Protein AF-A0A3P7DZV8-F1 (afdb_monomer_lite)

Foldseek 3Di:
DCQLVVLVCCLVVVLVVQLVVVLDPPPPVVVPDDPDPVVVVVVVVVSVVVSVVSSVVSCLVSLLSVLLSCQRVPDDPDPRDDSVRSSVVVCVVQVNDPVSSCVCVVVVVVVVVVVVVD

Radius of gyration: 19.34 Å; chains: 1; bounding box: 40×27×58 Å

InterPro domains:
  IPR018108 Mitochondrial carrier protein, transmembrane region [PF00153] (43-114)
  IPR018108 Mitochondrial carrier protein, transmembrane region [PS50920] (42-118)
  IPR023395 Mitochondrial carrier protein domain superfamily [G3DSA:1.50.40.10] (1-118)
  IPR023395 Mitochondrial carrier protein domain superfamily [SSF103506] (2-114)
  IPR052465 Mitochondrial NAD+ Carrier [PTHR46131] (1-114)

pLDDT: mean 78.73, std 12.01, range [47.53, 92.19]

Secondary structure (DSSP, 8-state):
--TTHHHHHHHHHHHHHHHHHHSPPP-GGGTTS---HHHHHHHHHHHHHHHHHHHHHHHHHTHHHHHHHHHHHH--SS----HHHHHHHHHHHTTT-HHHHTTTHHHHHHHHHHHH--

Sequence (118 aa):
MYRGFTVVLLRNGSSNVLFFSLRKPFPSSKVLFSHRTPEQLVTFIGDFISGAVLGASISSLFFPLNVVKQRMQSTVNSPFLSAWATFQIIWIERNGSFKELFRGITLNYTRSLLRALI

Structure (mmCIF, N/CA/C/O backbone):
data_AF-A0A3P7DZV8-F1
#
_entry.id   AF-A0A3P7DZV8-F1
#
loop_
_atom_site.group_PDB
_atom_site.id
_atom_site.type_symbol
_atom_site.label_atom_id
_atom_site.label_alt_id
_atom_site.label_comp_id
_atom_site.label_asym_id
_atom_site.label_entity_id
_atom_site.label_seq_id
_atom_site.pdbx_PDB_ins_code
_atom_site.Cartn_x
_atom_site.Cartn_y
_atom_site.Cartn_z
_atom_site.occupancy
_atom_site.B_iso_or_equiv
_atom_site.auth_seq_id
_atom_site.auth_comp_id
_atom_site.auth_asym_id
_atom_site.auth_atom_id
_atom_site.pdbx_PDB_model_num
ATOM 1 N N . MET A 1 1 ? 0.551 -12.335 18.747 1.00 56.91 1 MET A N 1
ATOM 2 C CA . MET A 1 1 ? 1.652 -12.224 17.765 1.00 56.91 1 MET A CA 1
ATOM 3 C C . MET A 1 1 ? 1.195 -11.926 16.329 1.00 56.91 1 MET A C 1
ATOM 5 O O . MET A 1 1 ? 1.938 -11.272 15.620 1.00 56.91 1 MET A O 1
ATOM 9 N N . TYR A 1 2 ? -0.038 -12.244 15.909 1.00 62.12 2 TYR A N 1
ATOM 10 C CA . TYR A 1 2 ? -0.541 -11.939 14.550 1.00 62.12 2 TYR A CA 1
ATOM 11 C C . TYR A 1 2 ? -1.188 -10.541 14.363 1.00 62.12 2 TYR A C 1
ATOM 13 O O . TYR A 1 2 ? -1.984 -10.338 13.443 1.00 62.12 2 TYR A O 1
ATOM 21 N N . ARG A 1 3 ? -0.880 -9.548 15.218 1.00 66.75 3 ARG A N 1
ATOM 22 C CA . ARG A 1 3 ? -1.478 -8.196 15.110 1.00 66.75 3 ARG A CA 1
ATOM 23 C C . ARG A 1 3 ? -1.027 -7.522 13.813 1.00 66.75 3 ARG A C 1
ATOM 25 O O . ARG A 1 3 ? 0.157 -7.267 13.613 1.00 66.75 3 ARG A O 1
ATOM 32 N N . GLY A 1 4 ? -1.988 -7.240 12.934 1.00 73.88 4 GLY A N 1
ATOM 33 C CA . GLY A 1 4 ? -1.747 -6.578 11.652 1.00 73.88 4 GLY A CA 1
ATOM 34 C C . GLY A 1 4 ? -1.275 -7.500 10.524 1.00 73.88 4 GLY A C 1
ATOM 35 O O . GLY A 1 4 ?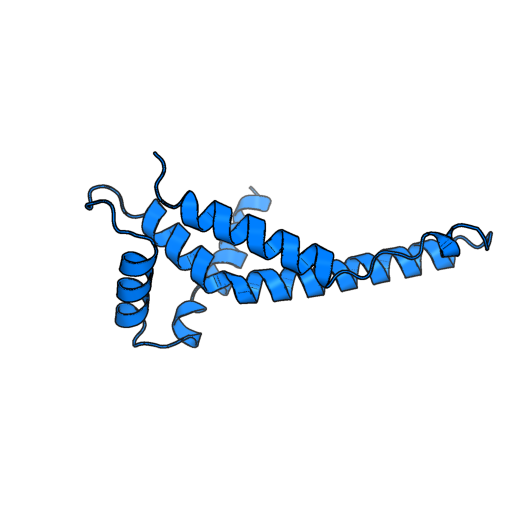 -1.034 -6.996 9.432 1.00 73.88 4 GLY A O 1
ATOM 36 N N . PHE A 1 5 ? -1.185 -8.823 10.730 1.00 79.69 5 PHE A N 1
ATOM 37 C CA . PHE A 1 5 ? -0.780 -9.760 9.670 1.00 79.69 5 PHE A CA 1
ATOM 38 C C . PHE A 1 5 ? -1.701 -9.669 8.448 1.00 79.69 5 PHE A C 1
ATOM 40 O O . PHE A 1 5 ? -1.217 -9.538 7.330 1.00 79.69 5 PHE A O 1
ATOM 47 N N . THR A 1 6 ? -3.018 -9.605 8.659 1.00 82.62 6 THR A N 1
ATOM 48 C CA . THR A 1 6 ? -4.000 -9.411 7.582 1.00 82.62 6 THR A CA 1
ATOM 49 C C . THR A 1 6 ? -3.735 -8.129 6.793 1.00 82.62 6 THR A C 1
ATOM 51 O O . THR A 1 6 ? -3.794 -8.135 5.570 1.00 82.62 6 THR A O 1
ATOM 54 N N . VAL A 1 7 ? -3.373 -7.037 7.478 1.00 83.94 7 VAL A N 1
ATOM 55 C CA . VAL A 1 7 ? -3.052 -5.754 6.830 1.00 83.94 7 VAL A CA 1
ATOM 56 C C . VAL A 1 7 ? -1.752 -5.854 6.037 1.00 83.94 7 VAL A C 1
ATOM 58 O O . VAL A 1 7 ? -1.667 -5.321 4.937 1.00 83.94 7 VAL A O 1
ATOM 61 N N . VAL A 1 8 ? -0.748 -6.563 6.559 1.00 84.62 8 VAL A N 1
ATOM 62 C CA . VAL A 1 8 ? 0.511 -6.829 5.846 1.00 84.62 8 VAL A CA 1
ATOM 63 C C . VAL A 1 8 ? 0.260 -7.650 4.587 1.00 84.62 8 VAL A C 1
ATOM 65 O O . VAL A 1 8 ? 0.803 -7.318 3.537 1.00 84.62 8 VAL A O 1
ATOM 68 N N . LEU A 1 9 ? -0.564 -8.692 4.683 1.00 86.44 9 LEU A N 1
ATOM 69 C CA . LEU A 1 9 ? -0.858 -9.594 3.577 1.00 86.44 9 LEU A CA 1
ATOM 70 C C . LEU A 1 9 ? -1.648 -8.877 2.485 1.00 86.44 9 LEU A C 1
ATOM 72 O O . LEU A 1 9 ? -1.269 -8.926 1.319 1.00 86.44 9 LEU A O 1
ATOM 76 N N . LEU A 1 10 ? -2.672 -8.118 2.883 1.00 87.38 10 LEU A N 1
ATOM 77 C CA . LEU A 1 10 ? -3.470 -7.307 1.974 1.00 87.38 10 LEU A CA 1
ATOM 78 C C . LEU A 1 10 ? -2.608 -6.234 1.307 1.00 87.38 10 LEU A C 1
ATOM 80 O O . LEU A 1 10 ? -2.621 -6.118 0.087 1.00 87.38 10 LEU A O 1
ATOM 84 N N . ARG A 1 11 ? -1.776 -5.515 2.070 1.00 86.00 11 ARG A N 1
ATOM 85 C CA . ARG A 1 11 ? -0.831 -4.542 1.511 1.00 86.00 11 ARG A CA 1
ATOM 86 C C . ARG A 1 11 ? 0.135 -5.189 0.520 1.00 86.00 11 ARG A C 1
ATOM 88 O O . ARG A 1 11 ? 0.239 -4.713 -0.598 1.00 86.00 11 ARG A O 1
ATOM 95 N N . ASN A 1 12 ? 0.863 -6.232 0.916 1.00 86.12 12 ASN A N 1
ATOM 96 C CA . ASN A 1 12 ? 1.901 -6.832 0.071 1.00 86.12 12 ASN A CA 1
ATOM 97 C C . ASN A 1 12 ? 1.315 -7.506 -1.167 1.00 86.12 12 ASN A C 1
ATOM 99 O O . ASN A 1 12 ? 1.827 -7.293 -2.260 1.00 86.12 12 ASN A O 1
ATOM 103 N N . GLY A 1 13 ? 0.228 -8.265 -1.009 1.00 88.12 13 GLY A N 1
ATOM 104 C CA . GLY A 1 13 ? -0.459 -8.901 -2.129 1.00 88.12 13 GLY A CA 1
ATOM 105 C C . GLY A 1 13 ? -0.950 -7.861 -3.131 1.00 88.12 13 GLY A C 1
ATOM 106 O O . GLY A 1 13 ? -0.572 -7.906 -4.298 1.00 88.12 13 GLY A O 1
ATOM 107 N N . SER A 1 14 ? -1.699 -6.862 -2.658 1.00 88.31 14 SER A N 1
ATOM 108 C CA . SER A 1 14 ? -2.257 -5.820 -3.531 1.00 88.31 14 SER A CA 1
ATOM 109 C C . SER A 1 14 ? -1.165 -4.974 -4.183 1.00 88.31 14 SER A C 1
ATOM 111 O O . SER A 1 14 ? -1.242 -4.674 -5.369 1.00 88.31 14 SER A O 1
ATOM 113 N N . SER A 1 15 ? -0.124 -4.618 -3.425 1.00 85.25 15 SER A N 1
ATOM 114 C CA . SER A 1 15 ? 1.003 -3.819 -3.910 1.00 85.25 15 SER A CA 1
ATOM 115 C C . SER A 1 15 ? 1.817 -4.56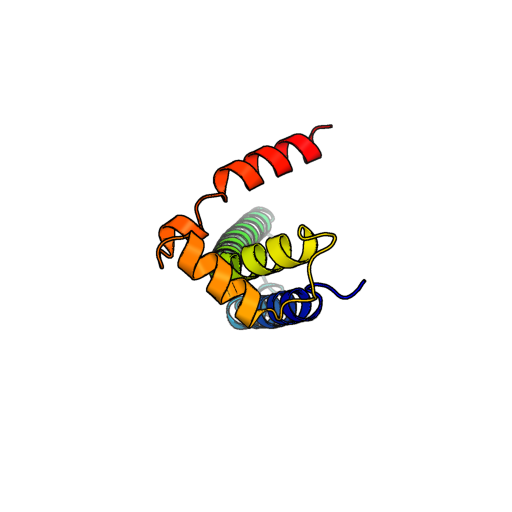2 -4.971 1.00 85.25 15 SER A C 1
ATOM 117 O O . SER A 1 15 ? 2.209 -3.944 -5.956 1.00 85.25 15 SER A O 1
ATOM 119 N N . ASN A 1 16 ? 2.043 -5.871 -4.810 1.00 87.31 16 ASN A N 1
ATOM 120 C CA . ASN A 1 16 ? 2.740 -6.682 -5.810 1.00 87.31 16 ASN A CA 1
ATOM 121 C C . ASN A 1 16 ? 1.898 -6.848 -7.075 1.00 87.31 16 ASN A C 1
ATOM 123 O O . ASN A 1 16 ? 2.425 -6.669 -8.169 1.00 87.31 16 ASN A O 1
ATOM 127 N N . VAL A 1 17 ? 0.597 -7.126 -6.936 1.00 88.88 17 VAL A N 1
ATOM 128 C CA . VAL A 1 17 ? -0.319 -7.200 -8.083 1.00 88.88 17 VAL A CA 1
ATOM 129 C C . VAL A 1 17 ? -0.296 -5.882 -8.852 1.00 88.88 17 VAL A C 1
ATOM 131 O O . VAL A 1 17 ? -0.023 -5.892 -10.045 1.00 88.88 17 VAL A O 1
ATOM 134 N N . LEU A 1 18 ? -0.464 -4.740 -8.173 1.00 87.62 18 LEU A N 1
ATOM 135 C CA . LEU A 1 18 ? -0.421 -3.436 -8.837 1.00 87.62 18 LEU A CA 1
ATOM 136 C C . LEU A 1 18 ? 0.930 -3.175 -9.510 1.00 87.62 18 LEU A C 1
ATOM 138 O O . LEU A 1 18 ? 0.966 -2.676 -10.631 1.00 87.62 18 LEU A O 1
ATOM 142 N N . PHE A 1 19 ? 2.036 -3.506 -8.839 1.00 85.50 19 PHE A N 1
ATOM 143 C CA . PHE A 1 19 ? 3.372 -3.282 -9.379 1.00 85.50 19 PHE A CA 1
ATOM 144 C C . PHE A 1 19 ? 3.591 -4.086 -10.654 1.00 85.50 19 PHE A C 1
ATOM 146 O O . PHE A 1 19 ? 4.009 -3.511 -11.649 1.00 85.50 19 PHE A O 1
ATOM 153 N N . PHE A 1 20 ? 3.269 -5.379 -10.660 1.00 84.75 20 PHE A N 1
ATOM 154 C CA . PHE A 1 20 ? 3.445 -6.218 -11.845 1.00 84.75 20 PHE A CA 1
ATOM 155 C C . PHE A 1 20 ? 2.414 -5.937 -12.943 1.00 84.75 20 PHE A C 1
ATOM 157 O O . PHE A 1 20 ? 2.746 -6.071 -14.114 1.00 84.75 20 PHE A O 1
ATOM 164 N N . SER A 1 21 ? 1.195 -5.507 -12.602 1.00 85.94 21 SER A N 1
ATOM 165 C CA . SER A 1 21 ? 0.197 -5.102 -13.600 1.00 85.94 21 SER A CA 1
ATOM 166 C C . SER A 1 21 ? 0.556 -3.785 -14.290 1.00 85.94 21 SER A C 1
ATOM 168 O O . SER A 1 21 ? 0.327 -3.637 -15.487 1.00 85.94 21 SER A O 1
ATOM 170 N N . LEU A 1 22 ? 1.100 -2.816 -13.548 1.00 82.12 22 LEU A N 1
ATOM 171 C CA . LEU A 1 22 ? 1.450 -1.497 -14.085 1.00 82.12 22 LEU A CA 1
ATOM 172 C C . LEU A 1 22 ? 2.858 -1.455 -14.677 1.00 82.12 22 LEU A C 1
ATOM 174 O O . LEU A 1 22 ? 3.126 -0.671 -15.591 1.00 82.12 22 LEU A O 1
ATOM 178 N N . ARG A 1 23 ? 3.771 -2.291 -14.176 1.00 79.31 23 ARG A N 1
ATOM 179 C CA . ARG A 1 23 ? 5.088 -2.450 -14.775 1.00 79.31 23 ARG A CA 1
ATOM 180 C C . ARG A 1 23 ? 4.911 -3.192 -16.086 1.00 79.31 23 ARG A C 1
ATOM 182 O O . ARG A 1 23 ? 4.639 -4.387 -16.100 1.00 79.31 23 ARG A O 1
ATOM 189 N N . LYS A 1 24 ? 5.066 -2.471 -17.196 1.00 68.94 24 LYS A N 1
ATOM 190 C CA . LYS A 1 24 ? 5.041 -3.089 -18.521 1.00 68.94 24 LYS A CA 1
ATOM 191 C C . LYS A 1 24 ? 6.058 -4.238 -18.535 1.00 68.94 24 LYS A C 1
ATOM 193 O O . LYS A 1 24 ? 7.206 -4.002 -18.146 1.00 68.94 24 LYS A O 1
ATOM 198 N N . PRO A 1 25 ? 5.668 -5.457 -18.950 1.00 63.97 25 PRO A N 1
ATOM 199 C CA . PRO A 1 25 ? 6.632 -6.525 -19.138 1.00 63.97 25 PRO A CA 1
ATOM 200 C C . PRO A 1 25 ? 7.653 -6.022 -20.151 1.00 63.97 25 PRO A C 1
ATOM 202 O O . PRO A 1 25 ? 7.275 -5.558 -21.228 1.00 63.97 25 PRO A O 1
ATOM 205 N N . PHE A 1 26 ? 8.933 -6.040 -19.779 1.00 58.75 26 PHE A N 1
ATOM 206 C CA . PHE A 1 26 ? 10.003 -5.721 -20.711 1.00 58.75 26 PHE A CA 1
ATOM 207 C C . PHE A 1 26 ? 9.851 -6.648 -21.907 1.00 58.75 26 PHE A C 1
ATOM 209 O O . PHE A 1 26 ? 9.935 -7.865 -21.722 1.00 58.75 26 PHE A O 1
ATOM 216 N N . PRO A 1 27 ? 9.600 -6.127 -23.119 1.00 52.94 27 PRO A N 1
ATOM 217 C CA . PRO A 1 27 ? 9.637 -6.971 -24.288 1.00 52.94 27 PRO A CA 1
ATOM 218 C C . PRO A 1 27 ? 11.067 -7.500 -24.383 1.00 52.94 27 PRO A C 1
ATOM 220 O O . PRO A 1 27 ? 11.998 -6.753 -24.692 1.00 52.94 27 PRO A O 1
ATOM 223 N N . SER A 1 28 ? 11.253 -8.793 -24.107 1.00 52.75 28 SER A N 1
ATOM 224 C CA . SER A 1 28 ? 12.531 -9.496 -24.285 1.00 52.75 28 SER A CA 1
ATOM 225 C C . SER A 1 28 ? 13.055 -9.393 -25.726 1.00 52.75 28 SER A C 1
ATOM 227 O O . SER A 1 28 ? 14.200 -9.733 -25.999 1.00 52.75 28 SER A O 1
ATOM 229 N N . SER A 1 29 ? 12.254 -8.854 -26.647 1.00 48.50 29 SER A N 1
ATOM 230 C CA . SER A 1 29 ? 12.604 -8.540 -28.027 1.00 48.50 29 SER A CA 1
ATOM 231 C C . SER A 1 29 ? 13.663 -7.443 -28.204 1.00 48.50 29 SER A C 1
ATOM 233 O O . SER A 1 29 ? 14.198 -7.332 -29.302 1.00 48.50 29 SER A O 1
ATOM 235 N N . LYS A 1 30 ? 14.045 -6.676 -27.169 1.00 50.25 30 LYS A N 1
ATOM 236 C CA . LYS A 1 30 ? 15.188 -5.738 -27.274 1.00 50.25 30 LYS A CA 1
ATOM 237 C C . LYS A 1 30 ? 16.562 -6.361 -26.998 1.00 50.25 30 LYS A C 1
ATOM 239 O O . LYS A 1 30 ? 17.571 -5.722 -27.266 1.00 50.25 30 LYS A O 1
ATOM 244 N N . VAL A 1 31 ? 16.630 -7.601 -26.510 1.00 53.72 31 VAL A N 1
ATOM 245 C CA . VAL A 1 31 ? 17.912 -8.261 -26.177 1.00 53.72 31 VAL A CA 1
ATOM 246 C C . VAL A 1 31 ? 18.648 -8.776 -27.424 1.00 53.72 31 VAL A C 1
ATOM 248 O O . VAL A 1 31 ? 19.837 -9.072 -27.356 1.00 53.72 31 VAL A O 1
ATOM 251 N N . LEU A 1 32 ? 17.992 -8.831 -28.589 1.00 53.56 32 LEU A N 1
ATOM 252 C CA . LEU A 1 32 ? 18.589 -9.414 -29.794 1.00 53.56 32 LEU A CA 1
ATOM 253 C C . LEU A 1 32 ? 19.401 -8.430 -30.660 1.00 53.56 32 LEU A C 1
ATOM 255 O O . LEU A 1 32 ? 20.096 -8.874 -31.567 1.00 53.56 32 LEU A O 1
ATOM 259 N N . PHE A 1 33 ? 19.355 -7.116 -30.417 1.00 49.72 33 PHE A N 1
ATOM 260 C CA . PHE A 1 33 ? 20.015 -6.140 -31.293 1.00 49.72 33 PHE A CA 1
ATOM 261 C C . PHE A 1 33 ? 20.729 -5.032 -30.510 1.00 49.72 33 PHE A C 1
ATOM 263 O O . PHE A 1 33 ? 20.096 -4.237 -29.828 1.00 49.72 33 PHE A O 1
ATOM 270 N N . SER A 1 34 ? 22.046 -4.953 -30.724 1.00 47.53 34 SER A N 1
ATOM 271 C CA . SER A 1 34 ? 22.888 -3.743 -30.726 1.00 47.53 34 SER A CA 1
ATOM 272 C C . SER A 1 34 ? 24.045 -3.735 -29.716 1.00 47.53 34 SER A C 1
ATOM 274 O O . SER A 1 34 ? 23.918 -3.438 -28.531 1.00 47.53 34 SER A O 1
ATOM 276 N N . HIS A 1 35 ? 25.228 -4.018 -30.261 1.00 51.50 35 HIS A N 1
ATOM 277 C CA . HIS A 1 35 ? 26.575 -3.886 -29.700 1.00 51.50 35 HIS A CA 1
ATOM 278 C C . HIS A 1 35 ? 26.979 -2.418 -29.384 1.00 51.50 35 HIS A C 1
ATOM 280 O O . HIS A 1 35 ? 28.043 -1.956 -29.791 1.00 51.50 35 HIS A O 1
ATOM 286 N N . ARG A 1 36 ? 26.171 -1.641 -28.650 1.00 54.47 36 ARG A N 1
ATOM 287 C CA . ARG A 1 36 ? 26.585 -0.310 -28.158 1.00 54.47 36 ARG A CA 1
ATOM 288 C C . ARG A 1 36 ? 26.277 -0.144 -26.672 1.00 54.47 36 ARG A C 1
ATOM 290 O O . ARG A 1 36 ? 25.163 0.164 -26.263 1.00 54.47 36 ARG A O 1
ATOM 297 N N . THR A 1 37 ? 27.330 -0.292 -25.878 1.00 62.56 37 THR A N 1
ATOM 298 C CA . THR A 1 37 ? 27.393 -0.155 -24.416 1.00 62.56 37 THR A CA 1
ATOM 299 C C . THR A 1 37 ? 26.699 1.077 -23.792 1.00 62.56 37 THR A C 1
ATOM 301 O O . THR A 1 37 ? 26.202 0.920 -22.677 1.00 62.56 37 THR A O 1
ATOM 304 N N . PRO A 1 38 ? 26.557 2.265 -24.432 1.00 67.31 38 PRO A N 1
ATOM 305 C CA . PRO A 1 38 ? 25.804 3.367 -23.816 1.00 67.31 38 PRO A CA 1
ATOM 306 C C . PRO A 1 38 ? 24.278 3.169 -23.779 1.00 67.31 38 PRO A C 1
ATOM 308 O O . PRO A 1 38 ? 23.636 3.657 -22.849 1.00 67.31 38 PRO A O 1
ATOM 311 N N . GLU A 1 39 ? 23.667 2.439 -24.720 1.00 73.75 39 GLU A N 1
ATOM 312 C CA . GLU A 1 39 ? 22.198 2.285 -24.740 1.00 73.75 39 GLU A CA 1
ATOM 313 C C . GLU A 1 39 ? 21.670 1.399 -23.606 1.00 73.75 39 GLU A C 1
ATOM 315 O O . GLU A 1 39 ? 20.569 1.623 -23.093 1.00 73.75 39 GLU A O 1
ATOM 320 N N . GLN A 1 40 ? 22.464 0.418 -23.171 1.00 76.19 40 GLN A N 1
ATOM 321 C CA . GLN A 1 40 ? 22.097 -0.467 -22.066 1.00 76.19 40 GLN A CA 1
ATOM 322 C C . GLN A 1 40 ? 22.009 0.300 -20.748 1.00 76.19 40 GLN A C 1
ATOM 324 O O . GLN A 1 40 ? 21.048 0.121 -20.003 1.00 76.19 40 GLN A O 1
ATOM 329 N N . LEU A 1 41 ? 22.969 1.193 -20.485 1.00 80.94 41 LEU A N 1
ATOM 330 C CA . LEU A 1 41 ? 22.961 2.013 -19.278 1.00 80.94 41 LEU A CA 1
ATOM 331 C C . LEU A 1 41 ? 21.781 2.992 -19.276 1.00 80.94 41 LEU A C 1
ATOM 333 O O . LEU A 1 41 ? 21.107 3.124 -18.259 1.00 80.94 41 LEU A O 1
ATOM 337 N N . VAL A 1 42 ? 21.489 3.636 -20.412 1.00 80.69 42 VAL A N 1
ATOM 338 C CA . VAL A 1 42 ? 20.332 4.541 -20.536 1.00 80.69 42 VAL A CA 1
ATOM 339 C C . VAL A 1 42 ? 19.021 3.791 -20.298 1.00 80.69 42 VAL A C 1
ATOM 341 O O . VAL A 1 42 ? 18.173 4.268 -19.544 1.00 80.69 42 VAL A O 1
ATOM 344 N N . THR A 1 43 ? 18.869 2.600 -20.881 1.00 82.50 43 THR A N 1
ATOM 345 C CA . THR A 1 43 ? 17.684 1.755 -20.672 1.00 82.50 43 THR A CA 1
ATOM 346 C C . THR A 1 43 ? 17.570 1.330 -19.209 1.00 82.50 43 THR A C 1
ATOM 348 O O . THR A 1 43 ? 16.525 1.525 -18.597 1.00 82.50 43 THR A O 1
ATOM 351 N N . PHE A 1 44 ? 18.664 0.853 -18.609 1.00 84.19 44 PHE A N 1
ATOM 352 C CA . PHE A 1 44 ? 18.705 0.456 -17.203 1.00 84.19 44 PHE A CA 1
ATOM 353 C C . PHE A 1 44 ? 18.314 1.602 -16.262 1.00 84.19 44 PHE A C 1
ATOM 355 O O . PHE A 1 44 ? 17.489 1.417 -15.367 1.00 84.19 44 PHE A O 1
ATOM 362 N N . ILE A 1 45 ? 18.863 2.802 -16.477 1.00 85.44 45 ILE A N 1
ATOM 363 C CA . ILE A 1 45 ? 18.522 3.991 -15.687 1.00 85.44 45 ILE A CA 1
ATOM 364 C C . ILE A 1 45 ? 17.048 4.363 -15.889 1.00 85.44 45 ILE A C 1
ATOM 366 O O . ILE A 1 45 ? 16.355 4.643 -14.911 1.00 85.44 45 ILE A O 1
ATOM 370 N N . GLY A 1 46 ? 16.540 4.326 -17.125 1.00 85.81 46 GLY A N 1
ATOM 371 C CA . GLY A 1 46 ? 15.129 4.585 -17.422 1.00 85.81 46 GLY A CA 1
ATOM 372 C C . GLY A 1 46 ? 14.188 3.614 -16.701 1.00 85.81 46 GLY A C 1
ATOM 373 O O . GLY A 1 46 ? 13.215 4.031 -16.070 1.00 85.81 46 GLY A O 1
ATOM 374 N N . ASP A 1 47 ? 14.525 2.329 -16.712 1.00 84.31 47 ASP A N 1
ATOM 375 C CA . ASP A 1 47 ? 13.764 1.260 -16.065 1.00 84.31 47 ASP A CA 1
ATOM 376 C C . ASP A 1 47 ? 13.822 1.339 -14.539 1.00 84.31 47 ASP A C 1
ATOM 378 O O . ASP A 1 47 ? 12.848 1.014 -13.846 1.00 84.31 47 ASP A O 1
ATOM 382 N N . PHE A 1 48 ? 14.962 1.781 -14.008 1.00 87.25 48 PHE A N 1
ATOM 383 C CA . PHE A 1 48 ? 15.143 2.052 -12.592 1.00 87.25 48 PHE A CA 1
ATOM 384 C C . PHE A 1 48 ? 14.282 3.235 -12.146 1.00 87.25 48 PHE A C 1
ATOM 386 O O . PHE A 1 48 ? 13.508 3.093 -11.200 1.00 87.25 48 PHE A O 1
ATOM 393 N N . ILE A 1 49 ? 14.347 4.369 -12.852 1.00 88.25 49 ILE A N 1
ATOM 394 C CA . ILE A 1 49 ? 13.550 5.564 -12.541 1.00 88.25 49 ILE A CA 1
ATOM 395 C C . ILE A 1 49 ? 12.057 5.248 -12.652 1.00 88.25 49 ILE A C 1
ATOM 397 O O . ILE A 1 49 ? 11.297 5.555 -11.736 1.00 88.25 49 ILE A O 1
ATOM 401 N N . SER A 1 50 ? 11.631 4.582 -13.729 1.00 86.81 50 SER A N 1
ATOM 402 C CA . SER A 1 50 ? 10.237 4.163 -13.904 1.00 86.81 50 SER A CA 1
ATOM 403 C C . SER A 1 50 ? 9.777 3.251 -12.763 1.00 86.81 50 SER A C 1
ATOM 405 O O . SER A 1 50 ? 8.718 3.471 -12.173 1.00 86.81 50 SER A O 1
ATOM 407 N N . GLY A 1 51 ? 10.606 2.272 -12.390 1.00 87.31 51 GLY A N 1
ATOM 408 C CA . GLY A 1 51 ? 10.346 1.389 -11.258 1.00 87.31 51 GLY A CA 1
ATOM 409 C C . GLY A 1 51 ? 10.248 2.123 -9.922 1.00 87.31 51 GLY A C 1
ATOM 410 O O . GLY A 1 51 ? 9.358 1.819 -9.129 1.00 87.31 51 GLY A O 1
ATOM 411 N N . ALA A 1 52 ? 11.128 3.096 -9.685 1.00 89.50 52 ALA A N 1
ATOM 412 C CA . ALA A 1 52 ? 11.141 3.908 -8.476 1.00 89.50 52 ALA A CA 1
ATOM 413 C C . ALA A 1 52 ? 9.889 4.790 -8.375 1.00 89.50 52 ALA A C 1
ATOM 415 O O . ALA A 1 52 ? 9.238 4.801 -7.330 1.00 89.50 52 ALA A O 1
ATOM 416 N N . VAL A 1 53 ? 9.503 5.464 -9.465 1.00 89.06 53 VAL A N 1
ATOM 417 C CA . VAL A 1 53 ? 8.275 6.273 -9.529 1.00 89.06 53 VAL A CA 1
ATOM 418 C C . VAL A 1 53 ? 7.053 5.397 -9.276 1.00 89.06 53 VAL A C 1
ATOM 420 O O . VAL A 1 53 ? 6.247 5.716 -8.404 1.00 89.06 53 VAL A O 1
ATOM 423 N N . LEU A 1 54 ? 6.948 4.253 -9.957 1.00 88.44 54 LEU A N 1
ATOM 424 C CA . LEU A 1 54 ? 5.834 3.328 -9.768 1.00 88.44 54 LEU A CA 1
ATOM 425 C C . LEU A 1 54 ? 5.763 2.810 -8.322 1.00 88.44 54 LEU A C 1
ATOM 427 O O . LEU A 1 54 ? 4.697 2.824 -7.705 1.00 88.44 54 LEU A O 1
ATOM 431 N N . GLY A 1 55 ? 6.898 2.394 -7.755 1.00 88.38 55 GLY A N 1
ATOM 432 C CA . GLY A 1 55 ? 6.987 1.934 -6.369 1.00 88.38 55 GLY A CA 1
ATOM 433 C C . GLY A 1 55 ? 6.601 3.015 -5.356 1.00 88.38 55 GLY A C 1
ATOM 434 O O . GLY A 1 55 ? 5.889 2.726 -4.389 1.00 88.38 55 GLY A O 1
ATOM 435 N N . ALA A 1 56 ? 7.006 4.265 -5.591 1.00 88.62 56 ALA A N 1
ATOM 436 C CA . ALA A 1 56 ? 6.632 5.409 -4.765 1.00 88.62 56 ALA A CA 1
ATOM 437 C C . ALA A 1 56 ? 5.130 5.720 -4.860 1.00 88.62 56 ALA A C 1
ATOM 439 O O . ALA A 1 56 ? 4.485 5.946 -3.831 1.00 88.62 56 ALA A O 1
ATOM 440 N N . SER A 1 57 ? 4.545 5.668 -6.062 1.00 89.50 57 SER A N 1
ATOM 441 C CA . SER A 1 57 ? 3.105 5.860 -6.273 1.00 89.50 57 SER A CA 1
ATOM 442 C C . SER A 1 57 ? 2.286 4.792 -5.553 1.00 89.50 57 SER A C 1
ATOM 444 O O . SER A 1 57 ? 1.367 5.118 -4.802 1.00 89.50 57 SER A O 1
ATOM 446 N N . ILE A 1 58 ? 2.660 3.519 -5.704 1.00 88.31 58 ILE A N 1
ATOM 447 C CA . ILE A 1 58 ? 1.984 2.401 -5.038 1.00 88.31 58 ILE A CA 1
ATOM 448 C C . ILE A 1 58 ? 2.137 2.507 -3.514 1.00 88.31 58 ILE A C 1
ATOM 450 O O . ILE A 1 58 ? 1.163 2.356 -2.776 1.00 88.31 58 ILE A O 1
ATOM 454 N N . SER A 1 59 ? 3.335 2.829 -3.020 1.00 87.81 59 SER A N 1
ATOM 455 C CA . SER A 1 59 ? 3.570 3.016 -1.581 1.00 87.81 59 SER A CA 1
ATOM 456 C C . SER A 1 59 ? 2.741 4.158 -0.997 1.00 87.81 59 SER A C 1
ATOM 458 O O . SER A 1 59 ? 2.243 4.037 0.122 1.00 87.81 59 SER A O 1
ATOM 460 N N . SER A 1 60 ? 2.566 5.244 -1.754 1.00 87.12 60 SER A N 1
ATOM 461 C CA . SER A 1 60 ? 1.712 6.370 -1.367 1.00 87.12 60 SER A CA 1
ATOM 462 C C . SER A 1 60 ? 0.242 5.955 -1.325 1.00 87.12 60 SER A C 1
ATOM 464 O O . SER A 1 60 ? -0.440 6.226 -0.340 1.00 87.12 60 SER A O 1
ATOM 466 N N . LEU A 1 61 ? -0.228 5.210 -2.330 1.00 88.56 61 LEU A N 1
ATOM 467 C CA . LEU A 1 61 ? -1.593 4.682 -2.373 1.00 88.56 61 LEU A CA 1
ATOM 468 C C . LEU A 1 61 ? -1.905 3.794 -1.157 1.00 88.56 61 LEU A C 1
ATOM 470 O O . LEU A 1 61 ? -2.958 3.924 -0.539 1.00 88.56 61 LEU A O 1
ATOM 474 N N . PHE A 1 62 ? -0.967 2.926 -0.770 1.00 88.31 62 PHE A N 1
ATOM 475 C CA . PHE A 1 62 ? -1.124 2.019 0.370 1.00 88.31 62 PHE A CA 1
ATOM 476 C C . PHE A 1 62 ? -0.636 2.595 1.709 1.00 88.31 62 PHE A C 1
ATOM 478 O O . PHE A 1 62 ? -0.593 1.879 2.718 1.00 88.31 62 PHE A O 1
ATOM 485 N N . PHE A 1 63 ? -0.298 3.885 1.768 1.00 87.19 63 PHE A N 1
ATOM 486 C CA . PHE A 1 63 ? 0.155 4.522 3.002 1.00 87.19 63 PHE A CA 1
ATOM 487 C C . PHE A 1 63 ? -0.879 4.444 4.142 1.00 87.19 63 PHE A C 1
ATOM 489 O O . PHE A 1 63 ? -0.480 4.093 5.255 1.00 87.19 63 PHE A O 1
ATOM 496 N N . PRO A 1 64 ? -2.195 4.644 3.911 1.00 87.19 64 PRO A N 1
ATOM 4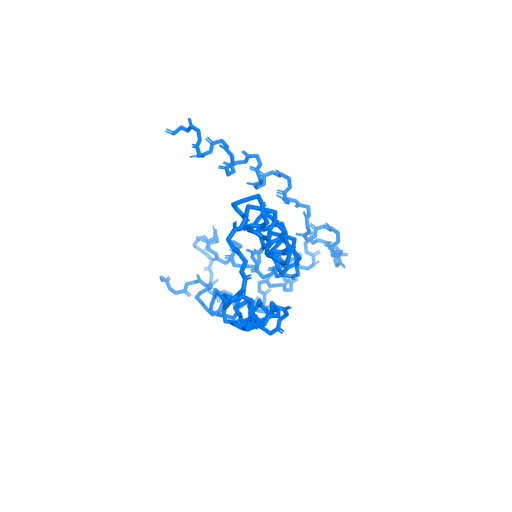97 C CA . PRO A 1 64 ? -3.200 4.477 4.961 1.00 87.19 64 PRO A CA 1
ATOM 498 C C . PRO A 1 64 ? -3.177 3.093 5.618 1.00 87.19 64 PRO A C 1
ATOM 500 O O . PRO A 1 64 ? -3.249 2.985 6.843 1.00 87.19 64 PRO A O 1
ATOM 503 N N . LEU A 1 65 ? -2.983 2.026 4.834 1.00 89.00 65 LEU A N 1
ATOM 504 C CA . LEU A 1 65 ? -2.850 0.671 5.378 1.00 89.00 65 LEU A CA 1
ATOM 505 C C . LEU A 1 65 ? -1.592 0.526 6.239 1.00 89.00 65 LEU A C 1
ATOM 507 O O . LEU A 1 65 ? -1.624 -0.157 7.262 1.00 89.00 65 LEU A O 1
ATOM 511 N N . ASN A 1 66 ? -0.488 1.185 5.871 1.00 88.56 66 ASN A N 1
ATOM 512 C CA . ASN A 1 66 ? 0.710 1.206 6.710 1.00 88.56 66 ASN A CA 1
ATOM 513 C C . ASN A 1 66 ? 0.448 1.892 8.059 1.00 88.56 66 ASN A C 1
ATOM 515 O O . ASN A 1 66 ? 0.934 1.389 9.072 1.00 88.56 66 ASN A O 1
ATOM 519 N N . VAL A 1 67 ? -0.340 2.973 8.094 1.00 87.56 67 VAL A N 1
ATOM 520 C CA . VAL A 1 67 ? -0.721 3.659 9.344 1.00 87.56 67 VAL A CA 1
ATOM 521 C C . VAL A 1 67 ? -1.576 2.747 10.225 1.00 87.56 67 VAL A C 1
ATOM 523 O O . VAL A 1 67 ? -1.278 2.587 11.409 1.00 87.56 67 VAL A O 1
ATOM 526 N N . VAL A 1 68 ? -2.576 2.073 9.645 1.00 90.00 68 VAL A N 1
ATOM 527 C CA . VAL A 1 68 ? -3.404 1.086 10.361 1.00 90.00 68 VAL A CA 1
ATOM 528 C C . VAL A 1 68 ? -2.536 -0.031 10.931 1.00 90.00 68 VAL A C 1
ATOM 530 O O . VAL A 1 68 ? -2.613 -0.328 12.122 1.00 90.00 68 VAL A O 1
ATOM 533 N N . LYS A 1 69 ? -1.647 -0.607 10.114 1.00 87.88 69 LYS A N 1
ATOM 534 C CA . LYS A 1 69 ? -0.707 -1.641 10.557 1.00 87.88 69 LYS A CA 1
ATOM 535 C C . LYS A 1 69 ? 0.147 -1.152 11.728 1.00 87.88 69 LYS A C 1
ATOM 537 O O . LYS A 1 69 ? 0.248 -1.853 12.730 1.00 87.88 69 LYS A O 1
ATOM 542 N N . GLN A 1 70 ? 0.758 0.029 11.605 1.00 86.81 70 GLN A N 1
ATOM 543 C CA . GLN A 1 70 ? 1.609 0.600 12.649 1.00 86.81 70 GLN A CA 1
ATOM 544 C C . GLN A 1 70 ? 0.832 0.790 13.951 1.00 86.81 70 GLN A C 1
ATOM 546 O O . GLN A 1 70 ? 1.324 0.379 14.994 1.00 86.81 70 GLN A O 1
ATOM 551 N N . ARG A 1 71 ? -0.400 1.307 13.889 1.00 87.19 71 ARG A N 1
ATOM 552 C CA . ARG A 1 71 ? -1.270 1.465 15.061 1.00 87.19 71 ARG A CA 1
ATOM 553 C C . ARG A 1 71 ? -1.617 0.125 15.708 1.00 87.19 71 ARG A C 1
ATOM 555 O O . ARG A 1 71 ? -1.506 -0.015 16.923 1.00 87.19 71 ARG A O 1
ATOM 562 N N . MET A 1 72 ? -1.988 -0.881 14.915 1.00 86.38 72 MET A N 1
ATOM 563 C CA . MET A 1 72 ? -2.280 -2.227 15.427 1.00 86.38 72 MET A CA 1
ATOM 564 C C . MET A 1 72 ? -1.057 -2.866 16.099 1.00 86.38 72 MET A C 1
ATOM 566 O O . MET A 1 72 ? -1.203 -3.583 17.086 1.00 86.38 72 MET A O 1
ATOM 570 N N . GLN A 1 73 ? 0.141 -2.623 15.557 1.00 85.06 73 GLN A N 1
ATOM 571 C CA . GLN A 1 73 ? 1.395 -3.179 16.069 1.00 85.06 73 GLN A CA 1
ATOM 572 C C . GLN A 1 73 ? 1.947 -2.406 17.273 1.00 85.06 73 GLN A C 1
ATOM 574 O O . GLN A 1 73 ? 2.569 -3.017 18.135 1.00 85.06 73 GLN A O 1
ATOM 579 N N . SER A 1 74 ? 1.712 -1.093 17.361 1.00 85.00 74 SER A N 1
ATOM 580 C CA . SER A 1 74 ? 2.169 -0.256 18.477 1.00 85.00 74 SER A CA 1
ATOM 581 C C . SER A 1 74 ? 1.271 -0.345 19.706 1.00 85.00 74 SER A C 1
ATOM 583 O O . SER A 1 74 ? 1.695 0.008 20.801 1.00 85.00 74 SER A O 1
ATOM 585 N N . THR A 1 75 ? 0.016 -0.764 19.538 1.00 80.31 75 THR A N 1
ATOM 586 C CA . THR A 1 75 ? -0.925 -0.842 20.654 1.00 80.31 75 THR A CA 1
ATOM 587 C C . THR A 1 75 ? -0.670 -2.126 21.446 1.00 80.31 75 THR A C 1
ATOM 589 O O . THR A 1 75 ? -1.114 -3.213 21.062 1.00 80.31 75 THR A O 1
ATOM 592 N N . VAL A 1 76 ? 0.053 -1.996 22.558 1.00 72.44 76 VAL A N 1
ATOM 593 C CA . VAL A 1 76 ? 0.317 -3.063 23.538 1.00 72.44 76 VAL A CA 1
ATOM 594 C C . VAL A 1 76 ? -0.682 -2.906 24.693 1.00 72.44 76 VAL A C 1
ATOM 596 O O . VAL A 1 76 ? -1.002 -1.785 25.067 1.00 72.44 76 VAL A O 1
ATOM 599 N N . ASN A 1 77 ? -1.223 -4.007 25.227 1.00 70.75 77 ASN A N 1
ATOM 600 C CA . ASN A 1 77 ? -2.205 -4.033 26.335 1.00 70.75 77 ASN A CA 1
ATOM 601 C C . ASN A 1 77 ? -3.634 -3.522 26.049 1.00 70.75 77 ASN A C 1
ATOM 603 O O . ASN A 1 77 ? -4.438 -3.414 26.967 1.00 70.75 77 ASN A O 1
ATOM 607 N N . SER A 1 78 ? -4.000 -3.277 24.789 1.00 71.75 78 SER A N 1
ATOM 608 C CA . SER A 1 78 ? -5.404 -3.069 24.379 1.00 71.75 78 SER A CA 1
ATOM 609 C C . SER A 1 78 ? -6.004 -4.355 23.785 1.00 71.75 78 SER A C 1
ATOM 611 O O . SER A 1 78 ? -5.238 -5.154 23.214 1.00 71.75 78 SER A O 1
ATOM 613 N N . PRO A 1 79 ? -7.336 -4.574 23.872 1.00 75.88 79 PRO A N 1
ATOM 614 C CA . PRO A 1 79 ? -8.020 -5.624 23.122 1.00 75.88 79 PRO A CA 1
ATOM 615 C C . PRO A 1 79 ? -7.649 -5.605 21.635 1.00 75.88 79 PRO A C 1
ATOM 617 O O . PRO A 1 79 ? -7.330 -4.572 21.046 1.00 75.88 79 PRO A O 1
ATOM 620 N N . PHE A 1 80 ? -7.645 -6.789 21.020 1.00 73.06 80 PHE A N 1
ATOM 621 C CA . PHE A 1 80 ? -7.361 -6.922 19.595 1.00 73.06 80 PHE A CA 1
ATOM 622 C C . PHE A 1 80 ? -8.456 -6.222 18.782 1.00 73.06 80 PHE A C 1
ATOM 624 O O . PHE A 1 80 ? -9.549 -6.751 18.612 1.00 73.06 80 PHE A O 1
ATOM 631 N N . LEU A 1 81 ? -8.145 -5.039 18.259 1.00 78.69 81 LEU A N 1
ATOM 632 C CA . LEU A 1 81 ? -8.995 -4.34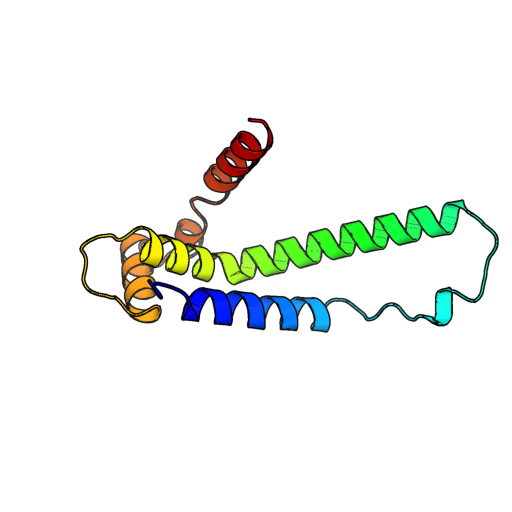0 17.305 1.00 78.69 81 LEU A CA 1
ATOM 633 C C . LEU A 1 81 ? -8.812 -4.938 15.909 1.00 78.69 81 LEU A C 1
ATOM 635 O O . LEU A 1 81 ? -7.699 -5.282 15.504 1.00 78.69 81 LEU A O 1
ATOM 639 N N . SER A 1 82 ? -9.905 -5.046 15.154 1.00 86.19 82 SER A N 1
ATOM 640 C CA . SER A 1 82 ? -9.840 -5.406 13.737 1.00 86.19 82 SER A CA 1
ATOM 641 C C . SER A 1 82 ? -9.155 -4.293 12.934 1.00 86.19 82 SER A C 1
ATOM 643 O O . SER A 1 82 ? -9.071 -3.141 13.376 1.00 86.19 82 SER A O 1
ATOM 645 N N . ALA A 1 83 ? -8.668 -4.613 11.732 1.00 86.75 83 ALA A N 1
ATOM 646 C CA . ALA A 1 83 ? -8.069 -3.611 10.849 1.00 86.75 83 ALA A CA 1
ATOM 647 C C . ALA A 1 83 ? -9.053 -2.475 10.529 1.00 86.75 83 ALA A C 1
ATOM 649 O O . ALA A 1 83 ? -8.674 -1.307 10.550 1.00 86.75 83 ALA A O 1
ATOM 650 N N . TRP A 1 84 ? -10.326 -2.819 10.308 1.00 88.12 84 TRP A N 1
ATOM 651 C CA . TRP A 1 84 ? -11.381 -1.847 10.040 1.00 88.12 84 TRP A CA 1
ATOM 652 C C . TRP A 1 84 ? -11.689 -0.968 11.254 1.00 88.12 84 TRP A C 1
ATOM 654 O O . TRP A 1 84 ? -11.703 0.252 11.132 1.00 88.12 84 TRP A O 1
ATOM 664 N N . ALA A 1 85 ? -11.841 -1.564 12.441 1.00 89.12 85 ALA A N 1
ATOM 665 C CA . ALA A 1 85 ? -12.060 -0.798 13.666 1.00 89.12 85 ALA A CA 1
ATOM 666 C C . ALA A 1 85 ? -10.883 0.151 13.944 1.00 89.12 85 ALA A C 1
ATOM 668 O O . ALA A 1 85 ? -11.077 1.321 14.259 1.00 89.12 85 ALA A O 1
ATOM 669 N N . THR A 1 86 ? -9.653 -0.328 13.738 1.00 89.88 86 THR A N 1
ATOM 670 C CA . THR A 1 86 ? -8.447 0.498 13.874 1.00 89.88 86 THR A CA 1
ATOM 671 C C . THR A 1 86 ? -8.435 1.646 12.864 1.00 89.88 86 THR A C 1
ATOM 673 O O . THR A 1 86 ? -8.093 2.770 13.225 1.00 89.88 86 THR A O 1
ATOM 676 N N . PHE A 1 87 ? -8.832 1.391 11.613 1.00 90.19 87 PHE A N 1
ATOM 677 C CA . PHE A 1 87 ? -8.954 2.431 10.594 1.00 90.19 87 PHE A CA 1
ATOM 678 C C . PHE A 1 87 ? -9.983 3.492 10.982 1.00 90.19 87 PHE A C 1
ATOM 680 O O . PHE A 1 87 ? -9.664 4.672 10.897 1.00 90.19 87 PHE A O 1
ATOM 687 N N . GLN A 1 88 ? -11.168 3.105 11.460 1.00 92.12 88 GLN A N 1
ATOM 688 C CA . GLN A 1 88 ? -12.189 4.071 11.876 1.00 92.12 88 GLN A CA 1
ATOM 689 C C . GLN A 1 88 ? -11.738 4.925 13.063 1.00 92.12 88 GLN A C 1
ATOM 691 O O . GLN A 1 88 ? -11.948 6.135 13.044 1.00 92.12 88 GLN A O 1
ATOM 696 N N . ILE A 1 89 ? -11.051 4.333 14.046 1.00 90.81 89 ILE A N 1
ATOM 697 C CA . ILE A 1 89 ? -10.458 5.087 15.160 1.00 90.81 89 ILE A CA 1
ATOM 698 C C . ILE A 1 89 ? -9.473 6.131 14.626 1.00 90.81 89 ILE A C 1
ATOM 700 O O . ILE A 1 89 ? -9.589 7.306 14.958 1.00 90.81 89 ILE A O 1
ATOM 704 N N . ILE A 1 90 ? -8.543 5.727 13.754 1.00 90.75 90 ILE A N 1
ATOM 705 C CA . ILE A 1 90 ? -7.579 6.657 13.147 1.00 90.75 90 ILE A CA 1
ATOM 706 C C . ILE A 1 90 ? -8.302 7.734 12.334 1.00 90.75 90 ILE A C 1
ATOM 708 O O . ILE A 1 90 ? -7.926 8.897 12.397 1.00 90.75 90 ILE A O 1
ATOM 712 N N . TRP A 1 91 ? -9.321 7.360 11.564 1.00 92.00 91 TRP A N 1
ATOM 713 C CA . TRP A 1 91 ? -10.081 8.282 10.728 1.00 92.00 91 TRP A CA 1
ATOM 714 C C .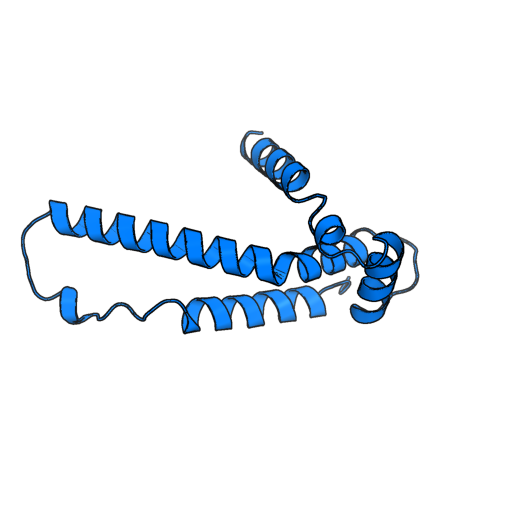 TRP A 1 91 ? -10.734 9.380 11.568 1.00 92.00 91 TRP A C 1
ATOM 716 O O . TRP A 1 91 ? -10.590 10.557 11.249 1.00 92.00 91 TRP A O 1
ATOM 726 N N . ILE A 1 92 ? -11.371 9.004 12.679 1.00 92.19 92 ILE A N 1
ATOM 727 C CA . ILE A 1 92 ? -11.980 9.940 13.629 1.00 92.19 92 ILE A CA 1
ATOM 728 C C . ILE A 1 92 ? -10.905 10.803 14.305 1.00 92.19 92 ILE A C 1
ATOM 730 O O . ILE A 1 92 ? -11.024 12.024 14.298 1.00 92.19 92 ILE A O 1
ATOM 734 N N . GLU A 1 93 ? -9.812 10.208 14.800 1.00 90.69 93 GLU A N 1
ATOM 735 C CA . GLU A 1 93 ? -8.680 10.944 15.401 1.00 90.69 93 GLU A CA 1
ATOM 736 C C . GLU A 1 93 ? -8.034 11.952 14.440 1.00 90.69 93 GLU A C 1
ATOM 738 O O . GLU A 1 93 ? -7.401 12.918 14.864 1.00 90.69 93 GLU A O 1
ATOM 743 N N . ARG A 1 94 ? -8.166 11.720 13.132 1.00 89.19 94 ARG A N 1
ATOM 744 C CA . ARG A 1 94 ? -7.625 12.558 12.058 1.00 89.19 94 ARG A CA 1
ATOM 745 C C . ARG A 1 94 ? -8.691 13.470 11.439 1.00 89.19 94 ARG A C 1
ATOM 747 O O . ARG A 1 94 ? -8.477 13.967 10.335 1.00 89.19 94 ARG A O 1
ATOM 754 N N . ASN A 1 95 ? -9.824 13.688 12.116 1.00 90.12 95 ASN A N 1
ATOM 755 C CA . ASN A 1 95 ? -10.943 14.523 11.654 1.00 90.12 95 ASN A CA 1
ATOM 756 C C . ASN A 1 95 ? -11.462 14.150 10.254 1.00 90.12 95 ASN A C 1
ATOM 758 O O . ASN A 1 95 ? -11.849 15.011 9.469 1.00 90.12 95 ASN A O 1
ATOM 762 N N . GLY A 1 96 ? -11.401 12.868 9.898 1.00 87.12 96 GLY A N 1
ATOM 763 C CA . GLY A 1 96 ? -11.780 12.373 8.579 1.00 87.12 96 GLY A CA 1
ATOM 764 C C . GLY A 1 96 ? -10.946 12.933 7.423 1.00 87.12 96 GLY A C 1
ATOM 765 O O . GLY A 1 96 ? -11.417 13.004 6.291 1.00 87.12 96 GLY A O 1
ATOM 766 N N . SER A 1 97 ? -9.715 13.369 7.692 1.00 86.81 97 SER A N 1
ATOM 767 C CA . SER A 1 97 ? -8.855 13.984 6.687 1.00 86.81 97 SER A CA 1
ATOM 768 C C . SER A 1 97 ? -7.819 13.002 6.152 1.00 86.81 97 SER A C 1
ATOM 770 O O . SER A 1 97 ? -6.924 12.547 6.870 1.00 86.81 97 SER A O 1
ATOM 772 N N . PHE A 1 98 ? -7.869 12.749 4.840 1.00 81.94 98 PHE A N 1
ATOM 773 C CA . PHE A 1 98 ? -6.816 12.001 4.150 1.00 81.94 98 PHE A CA 1
ATOM 774 C C . PHE A 1 98 ? -5.452 12.677 4.308 1.00 81.94 98 PHE A C 1
ATOM 776 O O . PHE A 1 98 ? -4.473 11.993 4.591 1.00 81.94 98 PHE A O 1
ATOM 783 N N . LYS A 1 99 ? -5.378 14.011 4.214 1.00 84.69 99 LYS A N 1
ATOM 784 C CA . LYS A 1 99 ? -4.126 14.766 4.393 1.00 84.69 99 LYS A CA 1
ATOM 785 C C . LYS A 1 99 ? -3.490 14.480 5.755 1.00 84.69 99 LYS A C 1
ATOM 787 O O . LYS A 1 99 ? -2.284 14.258 5.843 1.00 84.69 99 LYS A O 1
ATOM 792 N N . GLU A 1 100 ? -4.304 14.427 6.805 1.00 85.00 100 GLU A N 1
ATOM 793 C CA . GLU A 1 100 ? -3.830 14.131 8.155 1.00 85.00 100 GLU A CA 1
ATOM 794 C C . GLU A 1 100 ? -3.372 12.677 8.296 1.00 85.00 100 GLU A C 1
ATOM 796 O O . GLU A 1 100 ? -2.440 12.403 9.048 1.00 85.00 100 GLU A O 1
ATOM 801 N N . LEU A 1 101 ? -3.950 11.749 7.534 1.00 82.62 101 LEU A N 1
ATOM 802 C CA . LEU A 1 101 ? -3.506 10.356 7.449 1.00 82.62 101 LEU A CA 1
ATOM 803 C C . LEU A 1 101 ? -2.083 10.236 6.882 1.00 82.62 101 LEU A C 1
ATOM 805 O O . LEU A 1 101 ? -1.314 9.389 7.332 1.00 82.62 101 LEU A O 1
ATOM 809 N N . PHE A 1 102 ? -1.704 11.131 5.967 1.00 82.00 102 PHE A N 1
ATOM 810 C CA . PHE A 1 102 ? -0.338 11.261 5.447 1.00 82.00 102 PHE A CA 1
ATOM 811 C C . PHE A 1 102 ? 0.589 12.099 6.348 1.00 82.00 102 PHE A C 1
ATOM 813 O O . PHE A 1 102 ? 1.810 12.110 6.142 1.00 82.00 102 PHE A O 1
ATOM 820 N N . ARG A 1 103 ? 0.056 12.772 7.381 1.00 72.88 103 ARG A N 1
ATOM 821 C CA . ARG A 1 103 ? 0.838 13.584 8.324 1.00 72.88 103 ARG A CA 1
ATOM 822 C C . ARG A 1 103 ? 1.673 12.672 9.224 1.00 72.88 103 ARG A C 1
ATOM 824 O O . ARG A 1 103 ? 1.209 12.153 10.242 1.00 72.88 103 ARG A O 1
ATOM 831 N N . GLY A 1 104 ? 2.912 12.452 8.790 1.00 68.56 104 GLY A N 1
ATOM 832 C CA . GLY A 1 104 ? 3.863 11.506 9.375 1.00 68.56 104 GLY A CA 1
ATOM 833 C C . GLY A 1 104 ? 4.831 10.900 8.354 1.00 68.56 104 GLY A C 1
ATOM 834 O O . GLY A 1 104 ? 5.867 10.375 8.758 1.00 68.56 104 GLY A O 1
ATOM 835 N N . ILE A 1 105 ? 4.545 11.018 7.048 1.00 67.94 105 ILE A N 1
ATOM 836 C CA . ILE A 1 105 ? 5.454 10.577 5.976 1.00 67.94 105 ILE A CA 1
ATOM 837 C C . ILE A 1 105 ? 6.862 11.149 6.165 1.00 67.94 105 ILE A C 1
ATOM 839 O O . ILE A 1 105 ? 7.830 10.391 6.185 1.00 67.94 105 ILE A O 1
ATOM 843 N N . THR A 1 106 ? 6.977 12.461 6.379 1.00 67.12 106 THR A N 1
ATOM 844 C CA . THR A 1 106 ? 8.276 13.138 6.480 1.00 67.12 106 THR A CA 1
ATOM 845 C C . THR A 1 106 ? 9.079 12.635 7.679 1.00 67.12 106 THR A C 1
ATOM 847 O O . THR A 1 106 ? 10.245 12.287 7.532 1.00 67.12 106 THR A O 1
ATOM 850 N N . LEU A 1 107 ? 8.434 12.479 8.842 1.00 65.25 107 LEU A N 1
ATOM 851 C CA . LEU A 1 107 ? 9.080 11.953 10.052 1.00 65.25 107 LEU A CA 1
ATOM 852 C C . LEU A 1 107 ? 9.540 10.495 9.890 1.00 65.25 107 LEU A C 1
ATOM 854 O O . LEU A 1 107 ? 10.593 10.126 10.411 1.00 65.25 107 LEU A O 1
ATOM 858 N N . ASN A 1 108 ? 8.779 9.664 9.168 1.00 66.12 108 ASN A N 1
ATOM 859 C CA . ASN A 1 108 ? 9.175 8.280 8.894 1.00 66.12 108 ASN A CA 1
ATOM 860 C C . ASN A 1 108 ? 10.364 8.196 7.931 1.00 66.12 108 ASN A C 1
ATOM 862 O O . ASN A 1 108 ? 11.232 7.345 8.136 1.00 66.12 108 ASN A O 1
ATOM 866 N N . TYR A 1 109 ? 10.447 9.075 6.929 1.00 62.34 10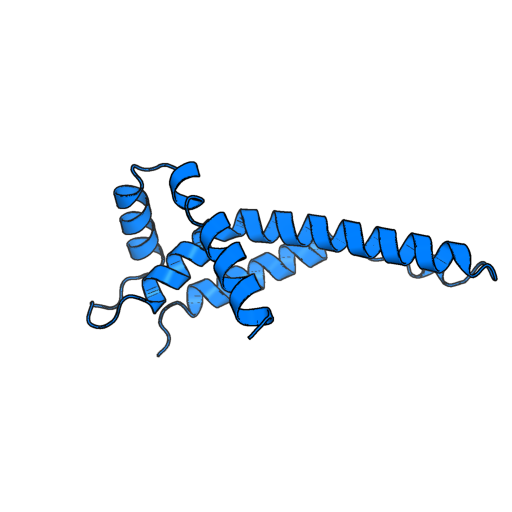9 TYR A N 1
ATOM 867 C CA . TYR A 1 109 ? 11.618 9.146 6.052 1.00 62.34 109 TYR A CA 1
ATOM 868 C C . TYR A 1 109 ? 12.869 9.573 6.820 1.00 62.34 109 TYR A C 1
ATOM 870 O O . TYR A 1 109 ? 13.880 8.877 6.745 1.00 62.34 109 TYR A O 1
ATOM 878 N N . THR A 1 110 ? 12.789 10.632 7.635 1.00 69.75 110 THR A N 1
ATOM 879 C CA . THR A 1 110 ? 13.929 11.081 8.449 1.00 69.75 110 THR A CA 1
ATOM 880 C C . THR A 1 110 ? 14.400 9.984 9.404 1.00 69.75 110 THR A C 1
ATOM 882 O O . THR A 1 110 ? 15.591 9.703 9.469 1.00 69.75 110 THR A O 1
ATOM 885 N N . ARG A 1 111 ? 13.479 9.289 10.091 1.00 64.50 111 ARG A N 1
ATOM 886 C CA . ARG A 1 111 ? 13.839 8.152 10.960 1.00 64.50 111 ARG A CA 1
ATOM 887 C C . ARG A 1 111 ? 14.465 6.985 10.203 1.00 64.50 111 ARG A C 1
ATOM 889 O O . ARG A 1 111 ? 15.358 6.346 10.747 1.00 64.50 111 ARG A O 1
ATOM 896 N N . SER A 1 112 ? 13.983 6.672 9.003 1.00 63.94 112 SER A N 1
ATOM 897 C CA . SER A 1 112 ? 14.502 5.541 8.224 1.00 63.94 112 SER A CA 1
ATOM 898 C C . SER A 1 112 ? 15.906 5.826 7.695 1.00 63.94 112 SER A C 1
ATOM 900 O O . SER A 1 112 ? 16.761 4.954 7.787 1.00 63.94 112 SER A O 1
ATOM 902 N N . LEU A 1 113 ? 16.162 7.052 7.226 1.00 73.25 113 LEU A N 1
ATOM 903 C CA . LEU A 1 113 ? 17.501 7.494 6.827 1.00 73.25 113 LEU A CA 1
ATOM 904 C C . LEU A 1 113 ? 18.474 7.465 8.004 1.00 73.25 113 LEU A C 1
ATOM 906 O O . LEU A 1 113 ? 19.577 6.952 7.870 1.00 73.25 113 LEU A O 1
ATOM 910 N N . LEU A 1 114 ? 18.042 7.949 9.171 1.00 78.38 114 LEU A N 1
ATOM 911 C CA . LEU A 1 114 ? 18.881 7.942 10.366 1.00 78.38 114 LEU A CA 1
ATOM 912 C C . LEU A 1 114 ? 19.275 6.513 10.771 1.00 78.38 114 LEU A C 1
ATOM 914 O O . LEU A 1 114 ? 20.429 6.268 11.077 1.00 78.38 114 LEU A O 1
ATOM 918 N N . ARG A 1 115 ? 18.343 5.551 10.709 1.00 70.38 115 ARG A N 1
ATOM 919 C CA . ARG A 1 115 ? 18.629 4.130 10.989 1.00 70.38 115 ARG A CA 1
ATOM 920 C C . ARG A 1 115 ? 19.484 3.433 9.932 1.00 70.38 115 ARG A C 1
ATOM 922 O O . ARG A 1 115 ? 19.986 2.357 10.206 1.00 70.38 115 ARG A O 1
ATOM 929 N N . ALA A 1 116 ? 19.578 3.975 8.721 1.00 68.75 116 ALA A N 1
ATOM 930 C CA . ALA A 1 116 ? 20.428 3.411 7.675 1.00 68.75 116 ALA A CA 1
ATOM 931 C C . ALA A 1 116 ? 21.894 3.859 7.808 1.00 68.75 116 ALA A C 1
ATOM 933 O O . ALA A 1 116 ? 22.762 3.286 7.160 1.00 68.75 116 ALA A O 1
ATOM 934 N N . LEU A 1 117 ? 22.153 4.896 8.610 1.00 73.00 117 LEU A N 1
ATOM 935 C CA . LEU A 1 117 ? 23.464 5.527 8.776 1.00 73.00 117 LEU A CA 1
ATOM 936 C C . LEU A 1 117 ? 24.174 5.149 10.088 1.00 73.00 117 LEU A C 1
ATOM 938 O O . LEU A 1 117 ? 25.318 5.556 10.274 1.00 73.00 117 LEU A O 1
ATOM 942 N N . ILE A 1 118 ? 23.514 4.412 10.986 1.00 66.00 118 ILE A N 1
ATOM 943 C CA . ILE A 1 118 ? 24.011 4.018 12.316 1.00 66.00 118 ILE A CA 1
ATOM 944 C C . ILE A 1 118 ? 23.886 2.503 12.437 1.00 66.00 118 ILE A C 1
ATOM 946 O O . ILE A 1 118 ? 24.846 1.872 12.925 1.00 66.00 118 ILE A O 1
#

Organism: Wuchereria bancrofti (NCBI:txid6293)